Protein AF-A0A956KIA3-F1 (afdb_monomer)

Solvent-accessible surface area (backbone atoms only — not comparable to full-atom values): 7343 Å² total; per-residue (Å²): 142,78,87,79,87,83,81,87,83,84,81,87,73,80,75,81,77,75,75,77,60,58,70,64,50,51,50,55,53,50,52,50,52,52,51,56,62,63,52,52,67,69,77,63,69,75,78,74,82,76,82,74,83,78,73,83,74,74,86,64,52,73,70,56,47,37,60,23,28,37,36,42,47,98,86,70,54,44,25,44,45,92,45,76,55,72,93,52,70,82,51,46,60,56,59,54,66,67,36,64,63,36,68,72,67,75,52,69,48,81,47,113

Radius of gyration: 45.54 Å; Cα contacts (8 Å, |Δi|>4): 66; chains: 1; bounding box: 82×28×132 Å

Sequence (112 aa):
MSGIVTHDGSTSGDEPVAAINVTSLIDIMFCLLIGFMVATPLANQEQVEIDVPKAPGIQITEEEFEYSVISVDAKGHVFIGSLPLDADKARWTEQLAANDKIKKDNMAFIQG

Secondary structure (DSSP, 8-state):
---------------------HHHHHHHHHHHHHHHHHHHHHHT-----------------HHHHHHHEEEE-TTS-EEETTEEPPS-HHHHHHHHHT-HHHHHH---EEE-

Nearest PDB structures (foldseek):
  7pkt-assembly1_B  TM=2.423E-01  e=1.263E+00  Chlamydomonas reinhardtii

Mean predicted aligned error: 19.51 Å

Foldseek 3Di:
DDDDDDDDDDDPDDPPPPPPPVVVVVVVVVVVVVVVVVVVVVVCPPPPPPPDDPDPPPPQDPVLLQQQEWEADPVGWIARRPHTDDPDPVCVVVVCVVSVSCVVVVHHHYYD

pLDDT: mean 72.14, std 11.12, range [48.06, 93.88]

Structure (mmCIF, N/CA/C/O backbone):
data_AF-A0A956KIA3-F1
#
_entry.id   AF-A0A956KIA3-F1
#
loop_
_atom_site.group_PDB
_atom_site.id
_atom_site.type_symbol
_atom_site.label_atom_id
_atom_site.label_alt_id
_atom_site.label_comp_id
_atom_site.label_asym_id
_atom_site.label_entity_id
_atom_site.label_seq_id
_atom_site.pdbx_PDB_ins_code
_atom_site.Cartn_x
_atom_site.Cartn_y
_atom_site.Cartn_z
_atom_site.occupancy
_atom_site.B_iso_or_equiv
_atom_site.auth_seq_id
_atom_site.auth_comp_id
_atom_site.auth_asym_id
_atom_site.auth_atom_id
_atom_site.pdbx_PDB_model_num
ATOM 1 N N . MET A 1 1 ? 50.683 0.501 -96.848 1.00 53.94 1 MET A N 1
ATOM 2 C CA . MET A 1 1 ? 51.470 -0.174 -95.798 1.00 53.94 1 MET A CA 1
ATOM 3 C C . MET A 1 1 ? 50.655 -0.046 -94.526 1.00 53.94 1 MET A C 1
ATOM 5 O O . MET A 1 1 ? 50.497 1.058 -94.030 1.00 53.94 1 MET A O 1
ATOM 9 N N . SER A 1 2 ? 49.951 -1.123 -94.185 1.00 48.75 2 SER A N 1
ATOM 10 C CA . SER A 1 2 ? 48.837 -1.176 -93.233 1.00 48.75 2 SER A CA 1
ATOM 11 C C . SER A 1 2 ? 49.201 -2.112 -92.082 1.00 48.75 2 SER A C 1
ATOM 13 O O . SER A 1 2 ? 49.911 -3.087 -92.322 1.00 48.75 2 SER A O 1
ATOM 15 N N . GLY A 1 3 ? 48.664 -1.838 -90.892 1.00 48.06 3 GLY A N 1
ATOM 16 C CA . GLY A 1 3 ? 48.763 -2.679 -89.692 1.00 48.06 3 GLY A CA 1
ATOM 17 C C . GLY A 1 3 ? 50.069 -2.462 -88.923 1.00 48.06 3 GLY A C 1
ATOM 18 O O . GLY A 1 3 ? 51.136 -2.441 -89.512 1.00 48.06 3 GLY A O 1
ATOM 19 N N . ILE A 1 4 ? 50.086 -2.289 -87.607 1.00 64.25 4 ILE A N 1
ATOM 20 C CA . ILE A 1 4 ? 49.158 -2.778 -86.594 1.00 64.25 4 ILE A CA 1
ATOM 21 C C . ILE A 1 4 ? 49.386 -1.951 -85.319 1.00 64.25 4 ILE A C 1
ATOM 23 O O . ILE A 1 4 ? 50.519 -1.753 -84.889 1.00 64.25 4 ILE A O 1
ATOM 27 N N . VAL A 1 5 ? 48.303 -1.439 -84.738 1.00 63.44 5 VAL A N 1
ATOM 28 C CA . VAL A 1 5 ? 48.278 -0.937 -83.363 1.00 63.44 5 VAL A CA 1
ATOM 29 C C . VAL A 1 5 ? 48.054 -2.165 -82.489 1.00 63.44 5 VAL A C 1
ATOM 31 O O . VAL A 1 5 ? 46.98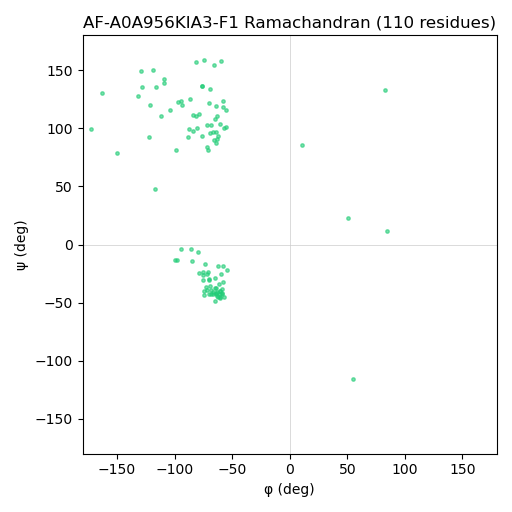7 -2.771 -82.556 1.00 63.44 5 VAL A O 1
ATOM 34 N N . THR A 1 6 ? 49.047 -2.572 -81.705 1.00 64.44 6 THR A N 1
ATOM 35 C CA . THR A 1 6 ? 48.846 -3.570 -80.650 1.00 64.44 6 THR A CA 1
ATOM 36 C C . THR A 1 6 ? 48.419 -2.841 -79.387 1.00 64.44 6 THR A C 1
ATOM 38 O O . THR A 1 6 ? 49.226 -2.236 -78.687 1.00 64.44 6 THR A O 1
ATOM 41 N N . HIS A 1 7 ? 47.111 -2.866 -79.161 1.00 61.22 7 HIS A N 1
ATOM 42 C CA . HIS A 1 7 ? 46.457 -2.487 -77.923 1.00 61.22 7 HIS A CA 1
ATOM 43 C C . HIS A 1 7 ? 46.759 -3.572 -76.877 1.00 61.22 7 HIS A C 1
ATOM 45 O O . HIS A 1 7 ? 46.175 -4.652 -76.933 1.00 61.22 7 HIS A O 1
ATOM 51 N N . ASP A 1 8 ? 47.686 -3.315 -75.953 1.00 53.75 8 ASP A N 1
ATOM 52 C CA . ASP A 1 8 ? 47.845 -4.138 -74.749 1.00 53.75 8 ASP A CA 1
ATOM 53 C C . ASP A 1 8 ? 46.852 -3.643 -73.697 1.00 53.75 8 ASP A C 1
ATOM 55 O O . ASP A 1 8 ? 47.050 -2.624 -73.038 1.00 53.75 8 ASP A O 1
ATOM 59 N N . GLY A 1 9 ? 45.725 -4.340 -73.621 1.00 57.78 9 GLY A N 1
ATOM 60 C CA . GLY A 1 9 ? 44.797 -4.232 -72.516 1.00 57.78 9 GLY A CA 1
ATOM 61 C C . GLY A 1 9 ? 44.608 -5.604 -71.899 1.00 57.78 9 GLY A C 1
ATOM 62 O O . GLY A 1 9 ? 43.717 -6.323 -72.334 1.00 57.78 9 GLY A O 1
ATOM 63 N N . SER A 1 10 ? 45.396 -5.946 -70.881 1.00 60.03 10 SER A N 1
ATOM 64 C CA . SER A 1 10 ? 44.951 -6.824 -69.792 1.00 60.03 10 SER A CA 1
ATOM 65 C C . SER A 1 10 ? 45.994 -6.911 -68.677 1.00 60.03 10 SER A C 1
ATOM 67 O O . SER A 1 10 ? 46.913 -7.720 -68.741 1.00 60.03 10 SER A O 1
ATOM 69 N N . THR A 1 11 ? 45.806 -6.160 -67.594 1.00 53.12 11 THR A N 1
ATOM 70 C CA . THR A 1 11 ? 46.025 -6.687 -66.236 1.00 53.12 11 THR A CA 1
ATOM 71 C C . THR A 1 11 ? 45.071 -5.955 -65.301 1.00 53.12 11 THR A C 1
ATOM 73 O O . THR A 1 11 ? 45.412 -5.002 -64.610 1.00 53.12 11 THR A O 1
ATOM 76 N N . SER A 1 12 ? 43.820 -6.399 -65.335 1.00 55.84 12 SER A N 1
ATOM 77 C CA . SER 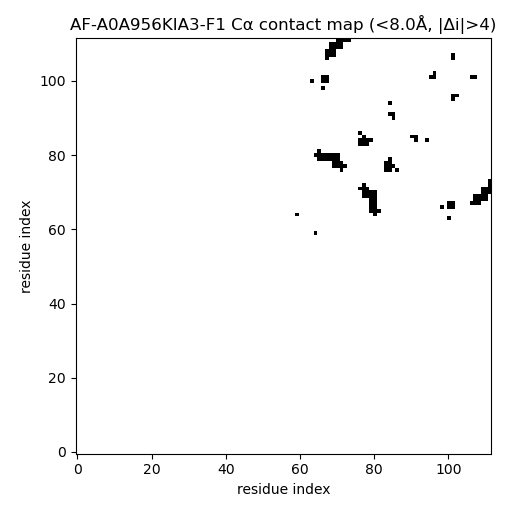A 1 12 ? 42.867 -6.265 -64.242 1.00 55.84 12 SER A CA 1
ATOM 78 C C . SER A 1 12 ? 43.397 -7.057 -63.043 1.00 55.84 12 SER A C 1
ATOM 80 O O . SER A 1 12 ? 43.175 -8.261 -62.940 1.00 55.84 12 SER A O 1
ATOM 82 N N . GLY A 1 13 ? 44.158 -6.382 -62.185 1.00 56.34 13 GLY A N 1
ATOM 83 C CA . GLY A 1 13 ? 44.534 -6.846 -60.854 1.00 56.34 13 GLY A CA 1
ATOM 84 C C . GLY A 1 13 ? 43.623 -6.194 -59.825 1.00 56.34 13 GLY A C 1
ATOM 85 O O . GLY A 1 13 ? 43.971 -5.157 -59.281 1.00 56.34 13 GLY A O 1
ATOM 86 N N . ASP A 1 14 ? 42.436 -6.774 -59.680 1.00 59.94 14 ASP A N 1
ATOM 87 C CA . ASP A 1 14 ? 41.582 -6.816 -58.488 1.00 59.94 14 ASP A CA 1
ATOM 88 C C . ASP A 1 14 ? 42.005 -5.891 -57.321 1.00 59.94 14 ASP A C 1
ATOM 90 O O . ASP A 1 14 ? 42.702 -6.306 -56.394 1.00 59.94 14 ASP A O 1
ATOM 94 N N . GLU A 1 15 ? 41.576 -4.623 -57.340 1.00 66.19 15 GLU A N 1
ATOM 95 C CA . GLU A 1 15 ? 41.446 -3.886 -56.082 1.00 66.19 15 GLU A CA 1
ATOM 96 C C . GLU A 1 15 ? 40.264 -4.507 -55.333 1.00 66.19 15 GLU A C 1
ATOM 98 O O . GLU A 1 15 ? 39.153 -4.514 -55.877 1.00 66.19 15 GLU A O 1
ATOM 103 N N . PRO A 1 16 ? 40.445 -5.025 -54.103 1.00 64.38 16 PRO A N 1
ATOM 104 C CA . PRO A 1 16 ? 39.323 -5.531 -53.345 1.00 64.38 16 PRO A CA 1
ATOM 105 C C . PRO A 1 16 ? 38.479 -4.323 -52.952 1.00 64.38 16 PRO A C 1
ATOM 107 O O . PRO A 1 16 ? 38.750 -3.643 -51.961 1.00 64.38 16 PRO A O 1
ATOM 110 N N . VAL A 1 17 ? 37.442 -4.041 -53.737 1.00 66.94 17 VAL A N 1
ATOM 111 C CA . VAL A 1 17 ? 36.343 -3.186 -53.304 1.00 66.94 17 VAL A CA 1
ATOM 112 C C . VAL A 1 17 ? 35.698 -3.896 -52.124 1.00 66.94 17 VAL A C 1
ATOM 114 O O . VAL A 1 17 ? 34.870 -4.792 -52.275 1.00 66.94 17 VAL A O 1
ATOM 117 N N . ALA A 1 18 ? 36.157 -3.542 -50.925 1.00 68.50 18 ALA A N 1
ATOM 118 C CA . ALA A 1 18 ? 35.580 -3.991 -49.677 1.00 68.50 18 ALA A CA 1
ATOM 119 C C . ALA A 1 18 ? 34.105 -3.583 -49.693 1.00 68.50 18 ALA A C 1
ATOM 121 O O . ALA A 1 18 ? 33.766 -2.416 -49.493 1.00 68.50 18 ALA A O 1
ATOM 122 N N . ALA A 1 19 ? 33.230 -4.538 -50.007 1.00 72.19 19 ALA A N 1
ATOM 123 C CA . ALA A 1 19 ? 31.798 -4.328 -49.968 1.00 72.19 19 ALA A CA 1
ATOM 124 C C . ALA A 1 19 ? 31.446 -3.836 -48.561 1.00 72.19 19 ALA A C 1
ATOM 126 O O . ALA A 1 19 ? 31.672 -4.534 -47.570 1.00 72.19 19 ALA A O 1
ATOM 127 N N . ILE A 1 20 ? 30.949 -2.602 -48.458 1.00 78.12 20 ILE A N 1
ATOM 128 C CA . ILE A 1 20 ? 30.516 -2.059 -47.174 1.00 78.12 20 ILE A CA 1
ATOM 129 C C . ILE A 1 20 ? 29.340 -2.921 -46.718 1.00 78.12 20 ILE A C 1
ATOM 131 O O . ILE A 1 20 ? 28.318 -2.998 -47.399 1.00 78.12 20 ILE A O 1
ATOM 135 N N . ASN A 1 21 ? 29.477 -3.579 -45.568 1.00 82.56 21 ASN A N 1
ATOM 136 C CA . ASN A 1 21 ? 28.398 -4.358 -44.971 1.00 82.56 21 ASN A CA 1
ATOM 137 C C . ASN A 1 21 ? 27.330 -3.411 -44.413 1.00 82.56 21 ASN A C 1
ATOM 139 O O . ASN A 1 21 ? 27.311 -3.090 -43.224 1.00 82.56 21 ASN A O 1
ATOM 143 N N . VAL A 1 22 ? 26.429 -2.964 -45.292 1.00 86.75 22 VAL A N 1
ATOM 144 C CA . VAL A 1 22 ? 25.303 -2.082 -44.953 1.00 86.75 22 VAL A CA 1
ATOM 145 C C . VAL A 1 22 ? 24.417 -2.718 -43.875 1.00 86.75 22 VAL A C 1
ATOM 147 O O . VAL A 1 22 ? 23.920 -2.013 -43.006 1.00 86.75 22 VAL A O 1
ATOM 150 N N . THR A 1 23 ? 24.297 -4.049 -43.853 1.00 88.56 23 THR A N 1
ATOM 151 C CA . THR A 1 23 ? 23.559 -4.788 -42.815 1.00 88.56 23 THR A CA 1
ATOM 152 C C . THR A 1 23 ? 24.135 -4.557 -41.417 1.00 88.56 23 THR A C 1
ATOM 154 O O . THR A 1 23 ? 23.389 -4.253 -40.493 1.00 88.56 23 THR A O 1
ATOM 157 N N . SER A 1 24 ? 25.461 -4.630 -41.261 1.00 87.25 24 SER A N 1
ATOM 158 C CA . SER A 1 24 ? 26.123 -4.357 -39.977 1.00 87.25 24 SER A CA 1
ATOM 159 C C . SER A 1 24 ? 26.066 -2.875 -39.604 1.00 87.25 24 SER A C 1
ATOM 161 O O . SER A 1 24 ? 26.018 -2.536 -38.426 1.00 87.25 24 SER A O 1
ATOM 163 N N . LEU A 1 25 ? 26.042 -1.980 -40.596 1.00 93.00 25 LEU A N 1
ATOM 164 C CA . LEU A 1 25 ? 25.911 -0.543 -40.357 1.00 93.00 25 LEU A CA 1
ATOM 165 C C . LEU A 1 25 ? 24.507 -0.171 -39.859 1.00 93.00 25 LEU A C 1
ATOM 167 O O . LEU A 1 25 ? 24.378 0.610 -38.918 1.00 93.00 25 LEU A O 1
ATOM 171 N N . ILE A 1 26 ? 23.462 -0.751 -40.455 1.00 93.81 26 ILE A N 1
ATOM 172 C CA . ILE A 1 26 ? 22.070 -0.522 -40.045 1.00 93.81 26 ILE A CA 1
ATOM 173 C C . ILE A 1 26 ? 21.831 -1.033 -38.619 1.00 93.81 26 ILE A C 1
ATOM 175 O O . ILE A 1 26 ? 21.137 -0.364 -37.858 1.00 93.81 26 ILE A O 1
ATOM 179 N N . ASP A 1 27 ? 22.439 -2.157 -38.232 1.00 92.50 27 ASP A N 1
ATOM 180 C CA . ASP A 1 27 ? 22.340 -2.700 -36.870 1.00 92.50 27 ASP A CA 1
ATOM 181 C C . ASP A 1 27 ? 22.888 -1.718 -35.820 1.00 92.50 27 ASP A C 1
ATOM 183 O O . ASP A 1 27 ? 22.213 -1.385 -34.846 1.00 92.50 27 ASP A O 1
ATOM 187 N N . ILE A 1 28 ? 24.056 -1.123 -36.081 1.00 93.00 28 ILE A N 1
ATOM 188 C CA . ILE A 1 28 ? 24.636 -0.090 -35.208 1.00 93.00 28 ILE A CA 1
ATOM 189 C C . ILE A 1 28 ? 23.704 1.125 -35.111 1.00 93.00 28 ILE A C 1
ATOM 191 O O . ILE A 1 28 ? 23.479 1.650 -34.021 1.00 93.00 28 ILE A O 1
ATOM 195 N N . MET A 1 29 ? 23.122 1.563 -36.230 1.00 93.75 29 MET A N 1
ATOM 196 C CA . MET A 1 29 ? 22.179 2.685 -36.230 1.00 93.75 29 MET A CA 1
ATOM 197 C C . MET A 1 29 ? 20.908 2.372 -35.425 1.00 93.75 29 MET A C 1
ATOM 199 O O . MET A 1 29 ? 20.469 3.211 -34.637 1.00 93.75 29 MET A O 1
ATOM 203 N N . PHE A 1 30 ? 20.341 1.171 -35.563 1.00 93.88 30 PHE A N 1
ATOM 204 C CA . PHE A 1 30 ? 19.176 0.736 -34.785 1.00 93.88 30 PHE A CA 1
ATOM 205 C C . PHE A 1 30 ? 19.496 0.582 -33.296 1.00 93.88 30 PHE A C 1
ATOM 207 O O . PHE A 1 30 ? 18.711 1.021 -32.455 1.00 93.88 30 PHE A O 1
ATOM 214 N N . CYS A 1 31 ? 20.663 0.033 -32.959 1.00 91.62 31 CYS A N 1
ATOM 215 C CA . CYS A 1 31 ? 21.136 -0.081 -31.583 1.00 91.62 31 CYS A CA 1
ATOM 216 C C . CYS A 1 31 ? 21.236 1.295 -30.904 1.00 91.62 31 CYS A C 1
ATOM 218 O O . CYS A 1 31 ? 20.816 1.453 -29.757 1.00 91.62 31 CYS A O 1
ATOM 220 N N . LEU A 1 32 ? 21.737 2.312 -31.614 1.00 91.75 32 LEU A N 1
ATOM 221 C CA . LEU A 1 32 ? 21.808 3.681 -31.096 1.00 91.75 32 LEU A CA 1
ATOM 222 C C . LEU A 1 32 ? 20.415 4.298 -30.904 1.00 91.75 32 LEU A C 1
ATOM 224 O O . LEU A 1 32 ? 20.163 4.914 -29.870 1.00 91.75 32 LEU A O 1
ATOM 228 N N . LEU A 1 33 ? 19.489 4.100 -31.849 1.00 91.38 33 LEU A N 1
ATOM 229 C CA . LEU A 1 33 ? 18.107 4.589 -31.735 1.00 91.38 33 LEU A CA 1
ATOM 230 C C . LEU A 1 33 ? 17.365 3.968 -30.545 1.00 91.38 33 LEU A C 1
ATOM 232 O O . LEU A 1 33 ? 16.720 4.689 -29.782 1.00 91.38 33 LEU A O 1
ATOM 236 N N . ILE A 1 34 ? 17.487 2.651 -30.355 1.00 92.06 34 ILE A N 1
ATOM 237 C CA . ILE A 1 34 ? 16.897 1.947 -29.209 1.00 92.06 34 ILE A CA 1
ATOM 238 C C . ILE A 1 34 ? 17.539 2.433 -27.905 1.00 92.06 34 ILE A C 1
ATOM 240 O O . ILE A 1 34 ? 16.824 2.699 -26.940 1.00 92.06 34 ILE A O 1
ATOM 244 N N . GLY A 1 35 ? 18.863 2.621 -27.880 1.00 90.12 35 GLY A N 1
ATOM 245 C CA . GLY A 1 35 ? 19.571 3.164 -26.719 1.00 90.12 35 GLY A CA 1
ATOM 246 C C . GLY A 1 35 ? 19.049 4.541 -26.302 1.00 90.12 35 GLY A C 1
ATOM 247 O O . GLY A 1 35 ? 18.771 4.768 -25.124 1.00 90.12 35 GLY A O 1
ATOM 248 N N . PHE A 1 36 ? 18.831 5.438 -27.266 1.00 85.44 36 PHE A N 1
ATOM 249 C CA . PHE A 1 36 ? 18.253 6.753 -26.989 1.00 85.44 36 PHE A CA 1
ATOM 250 C C . PHE A 1 36 ? 16.784 6.685 -26.547 1.00 85.44 36 PHE A C 1
ATOM 252 O O . PHE A 1 36 ? 16.409 7.398 -25.619 1.00 85.44 36 PHE A O 1
ATOM 259 N N . MET A 1 37 ? 15.969 5.807 -27.144 1.00 88.12 37 MET A N 1
ATOM 260 C CA . MET A 1 37 ? 14.564 5.609 -26.757 1.00 88.12 37 MET A CA 1
ATOM 261 C C . MET A 1 37 ? 14.415 5.050 -25.331 1.00 88.12 37 MET A C 1
ATOM 263 O O . MET A 1 37 ? 13.504 5.441 -24.603 1.00 88.12 37 MET A O 1
ATOM 267 N N . VAL A 1 38 ? 15.314 4.154 -24.913 1.00 86.25 38 VAL A N 1
ATOM 268 C CA . VAL A 1 38 ? 15.313 3.543 -23.571 1.00 86.25 38 VAL A CA 1
ATOM 269 C C . VAL A 1 38 ? 15.897 4.473 -22.502 1.00 86.25 38 VAL A C 1
ATOM 271 O O . VAL A 1 38 ? 15.539 4.354 -21.332 1.00 86.25 38 VAL A O 1
ATOM 274 N N . ALA A 1 39 ? 16.752 5.432 -22.865 1.00 81.00 39 ALA A N 1
ATOM 275 C CA . ALA A 1 39 ? 17.307 6.388 -21.906 1.00 81.00 39 ALA A CA 1
ATOM 276 C C . ALA A 1 39 ? 16.262 7.396 -21.378 1.00 81.00 39 ALA A C 1
ATOM 278 O O . ALA A 1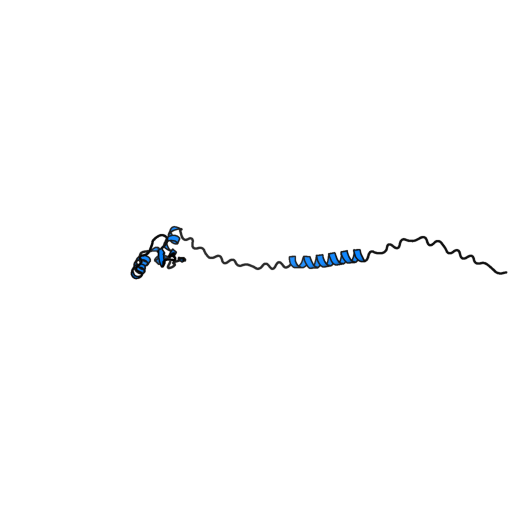 39 ? 16.353 7.836 -20.233 1.00 81.00 39 ALA A O 1
ATOM 279 N N . THR A 1 40 ? 15.248 7.752 -22.177 1.00 72.06 40 THR A N 1
ATOM 280 C CA . THR A 1 40 ? 14.209 8.730 -21.803 1.00 72.06 40 THR A CA 1
ATOM 281 C C . THR A 1 40 ? 13.327 8.337 -20.602 1.00 72.06 40 THR A C 1
ATOM 283 O O . THR A 1 40 ? 13.126 9.198 -19.746 1.00 72.06 40 THR A O 1
ATOM 286 N N . PRO A 1 41 ? 12.810 7.097 -20.447 1.00 70.62 41 PRO A N 1
ATOM 287 C CA . PRO A 1 41 ? 11.985 6.734 -19.286 1.00 70.62 41 PRO A CA 1
ATOM 288 C C . PRO A 1 41 ? 12.708 6.838 -17.933 1.00 70.62 41 PRO A C 1
ATOM 290 O O . PRO A 1 41 ? 12.039 6.936 -16.909 1.00 70.62 41 PRO A O 1
ATOM 293 N N . LEU A 1 42 ? 14.049 6.868 -17.897 1.00 64.81 42 LEU A N 1
ATOM 294 C CA . LEU A 1 42 ? 14.799 7.127 -16.659 1.00 64.81 42 LEU A CA 1
ATOM 295 C C . LEU A 1 42 ? 14.781 8.604 -16.240 1.00 64.81 42 LEU A C 1
ATOM 297 O O . LEU A 1 42 ? 14.927 8.893 -15.057 1.00 64.81 42 LEU A O 1
ATOM 301 N N . ALA A 1 43 ? 14.608 9.537 -17.180 1.00 63.09 43 ALA A N 1
ATOM 302 C CA . ALA A 1 43 ? 14.626 10.971 -16.884 1.00 63.09 43 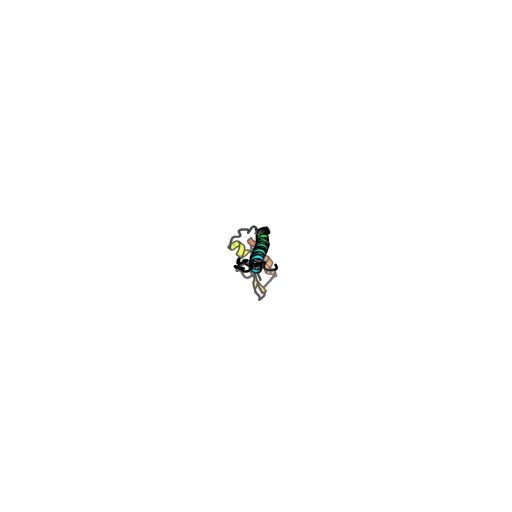ALA A CA 1
ATOM 303 C C . ALA A 1 43 ? 13.339 11.450 -16.189 1.00 63.09 43 ALA A C 1
ATOM 305 O O . ALA A 1 43 ? 13.366 12.441 -15.464 1.00 63.09 43 ALA A O 1
ATOM 306 N N . ASN A 1 44 ? 12.234 10.721 -16.372 1.00 61.75 44 ASN A N 1
ATOM 307 C CA . ASN A 1 44 ? 10.910 11.091 -15.880 1.00 61.75 44 ASN A CA 1
ATOM 308 C C . ASN A 1 44 ? 10.394 10.068 -14.863 1.00 61.75 44 ASN A C 1
ATOM 310 O O . ASN A 1 44 ? 9.256 9.610 -14.959 1.00 61.75 44 ASN A O 1
ATOM 314 N N . GLN A 1 45 ? 11.222 9.691 -13.885 1.00 61.62 45 GLN A N 1
ATOM 315 C CA . GLN A 1 45 ? 10.682 9.071 -12.678 1.00 61.62 45 GLN A CA 1
ATOM 316 C C . GLN A 1 45 ? 9.847 10.134 -11.965 1.00 61.62 45 GLN A C 1
ATOM 318 O O . GLN A 1 45 ? 10.369 10.928 -11.188 1.00 61.62 45 GLN A O 1
ATOM 323 N N . GLU A 1 46 ? 8.561 10.202 -12.305 1.00 66.19 46 GLU A N 1
ATOM 324 C CA . GLU A 1 46 ? 7.581 11.025 -11.613 1.00 66.19 46 GLU A CA 1
ATOM 325 C C . GLU A 1 46 ? 7.623 10.630 -10.135 1.00 66.19 46 GLU A C 1
ATOM 327 O O . GLU A 1 46 ? 7.132 9.572 -9.734 1.00 66.19 46 GLU A O 1
ATOM 332 N N . GLN A 1 47 ? 8.298 11.449 -9.326 1.00 61.88 47 GLN A N 1
ATOM 333 C CA . GLN A 1 47 ? 8.246 11.372 -7.876 1.00 61.88 47 GLN A CA 1
ATOM 334 C C . GLN A 1 47 ? 6.800 11.694 -7.492 1.00 61.88 47 GLN A C 1
ATOM 336 O O . GLN A 1 47 ? 6.430 12.847 -7.288 1.00 61.88 47 GLN A O 1
ATOM 341 N N . VAL A 1 48 ? 5.949 10.674 -7.463 1.00 75.56 48 VAL A N 1
ATOM 342 C CA . VAL A 1 48 ? 4.643 10.789 -6.829 1.00 75.56 48 VAL A CA 1
ATOM 343 C C . VAL A 1 48 ? 4.930 11.006 -5.350 1.00 75.56 48 VAL A C 1
ATOM 345 O O . VAL A 1 48 ? 5.411 10.106 -4.660 1.00 75.56 48 VAL A O 1
ATOM 348 N N . GLU A 1 49 ? 4.702 12.229 -4.880 1.00 71.88 49 GLU A N 1
ATOM 349 C CA . GLU A 1 49 ? 4.759 12.566 -3.465 1.00 71.88 49 GLU A CA 1
ATOM 350 C C . GLU A 1 49 ? 3.605 11.836 -2.773 1.00 71.88 49 GLU A C 1
ATOM 352 O O . GLU A 1 49 ? 2.448 12.248 -2.827 1.00 71.88 49 GLU A O 1
ATOM 357 N N . ILE A 1 50 ? 3.911 10.677 -2.191 1.00 72.56 50 ILE A N 1
A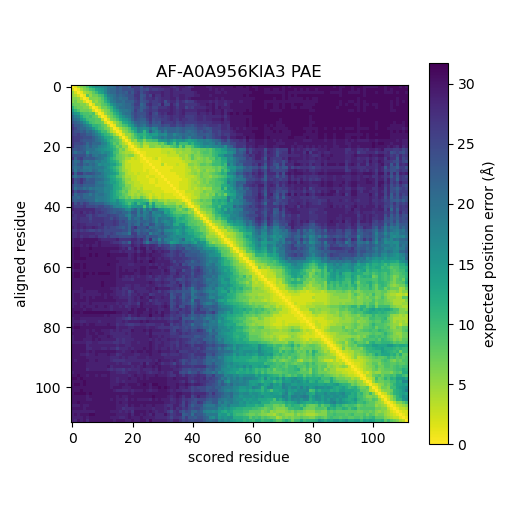TOM 358 C CA . ILE A 1 50 ? 2.959 9.952 -1.358 1.00 72.56 50 ILE A CA 1
ATOM 359 C C . ILE A 1 50 ? 2.991 10.626 0.009 1.00 72.56 50 ILE A C 1
ATOM 361 O O . ILE A 1 50 ? 3.889 10.372 0.815 1.00 72.56 50 ILE A O 1
ATOM 365 N N . ASP A 1 51 ? 2.007 11.486 0.265 1.00 72.88 51 ASP A N 1
ATOM 366 C CA . ASP A 1 51 ? 1.733 11.959 1.616 1.00 72.88 51 ASP A CA 1
ATOM 367 C C . ASP A 1 51 ? 1.188 10.779 2.426 1.00 72.88 51 ASP A C 1
ATOM 369 O O . ASP A 1 51 ? 0.053 10.332 2.246 1.00 72.88 51 ASP A O 1
ATOM 373 N N . VAL A 1 52 ? 2.045 10.195 3.264 1.00 72.44 52 VAL A N 1
ATOM 374 C CA . VAL A 1 52 ? 1.631 9.160 4.208 1.00 72.44 52 VAL A CA 1
ATOM 375 C C . VAL A 1 52 ? 0.959 9.876 5.377 1.00 72.44 52 VAL A C 1
ATOM 377 O O . VAL A 1 52 ? 1.663 10.547 6.141 1.00 72.44 52 VAL A O 1
ATOM 380 N N . PRO A 1 53 ? -0.365 9.726 5.578 1.00 73.62 53 PRO A N 1
ATOM 381 C CA . PRO A 1 53 ? -1.043 10.380 6.682 1.00 73.62 53 PRO A CA 1
ATOM 382 C C . PRO A 1 53 ? -0.480 9.836 7.993 1.00 73.62 53 PRO A C 1
ATOM 384 O O . PRO A 1 53 ? -0.694 8.681 8.368 1.00 73.62 53 PRO A O 1
ATOM 387 N N . LYS A 1 54 ? 0.261 10.681 8.711 1.00 66.94 54 LYS A N 1
ATOM 388 C CA . LYS A 1 54 ? 0.680 10.387 10.079 1.00 66.94 54 LYS A CA 1
ATOM 389 C C . LYS A 1 54 ? -0.528 10.609 10.973 1.00 66.94 54 LYS A C 1
ATOM 391 O O . LYS A 1 54 ? -0.784 11.729 11.406 1.00 66.94 54 LYS A O 1
ATOM 396 N N . ALA A 1 55 ? -1.280 9.544 11.238 1.00 68.19 55 ALA A N 1
ATOM 397 C CA . ALA A 1 55 ? -2.221 9.560 12.345 1.00 68.19 55 ALA A CA 1
ATOM 398 C C . ALA A 1 55 ? -1.411 9.859 13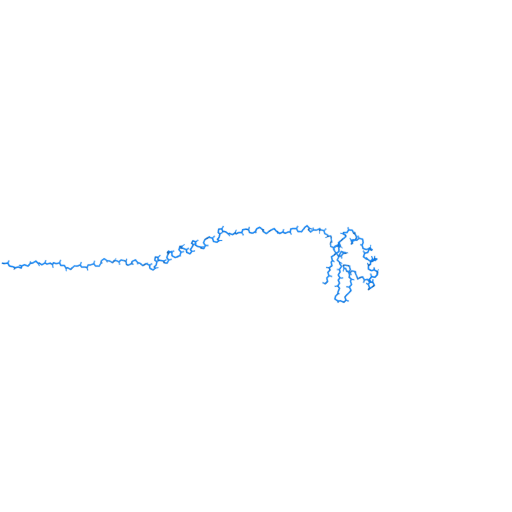.619 1.00 68.19 55 ALA A C 1
ATOM 400 O O . ALA A 1 55 ? -0.443 9.139 13.890 1.00 68.19 55 ALA A O 1
ATOM 401 N N . PRO A 1 56 ? -1.733 10.914 14.387 1.00 60.47 56 PRO A N 1
ATOM 402 C CA . PRO A 1 56 ? -1.167 11.071 15.712 1.00 60.47 56 PRO A CA 1
ATOM 403 C C . PRO A 1 56 ? -1.681 9.891 16.534 1.00 60.47 56 PRO A C 1
ATOM 405 O O . PRO A 1 56 ? -2.815 9.894 17.005 1.00 60.47 56 PRO A O 1
ATOM 408 N N . GLY A 1 57 ? -0.870 8.839 16.633 1.00 60.97 57 GLY A N 1
ATOM 409 C CA . GLY A 1 57 ? -1.122 7.750 17.557 1.00 60.97 57 GLY A CA 1
ATOM 410 C C . GLY A 1 57 ? -1.122 8.360 18.946 1.00 60.97 57 GLY A C 1
ATOM 411 O O . GLY A 1 57 ? -0.066 8.730 19.460 1.00 60.97 57 GLY A O 1
ATOM 412 N N . ILE A 1 58 ? -2.308 8.543 19.523 1.00 66.25 58 ILE A N 1
ATOM 413 C CA . ILE A 1 58 ? -2.427 8.839 20.943 1.00 66.25 58 ILE A CA 1
ATOM 414 C C . ILE A 1 58 ? -1.742 7.662 21.629 1.00 66.25 58 ILE A C 1
ATOM 416 O O . ILE A 1 58 ? -2.126 6.513 21.415 1.00 66.25 58 ILE A O 1
ATOM 420 N N . GLN A 1 59 ? -0.669 7.942 22.369 1.00 61.22 59 GLN A N 1
ATOM 421 C CA . GLN A 1 59 ? -0.001 6.937 23.187 1.00 61.22 59 GLN A CA 1
ATOM 422 C C . GLN A 1 59 ? -0.927 6.615 24.355 1.00 61.22 59 GLN A C 1
ATOM 424 O O . GLN A 1 59 ? -0.810 7.185 25.435 1.00 61.22 59 GLN A O 1
ATOM 429 N N . ILE A 1 60 ? -1.898 5.753 24.086 1.00 67.06 60 ILE A N 1
ATOM 430 C CA . ILE A 1 60 ? -2.722 5.114 25.096 1.00 67.06 60 ILE A CA 1
ATOM 431 C C . ILE A 1 60 ? -1.892 4.018 25.750 1.00 67.06 60 ILE A C 1
ATOM 433 O O . ILE A 1 60 ? -1.157 3.281 25.087 1.00 67.06 60 ILE A O 1
ATOM 437 N N . THR A 1 61 ? -1.971 3.948 27.071 1.00 71.31 61 THR A N 1
ATOM 438 C CA . THR A 1 61 ? -1.354 2.842 27.808 1.00 71.31 61 THR A CA 1
ATOM 439 C C . THR A 1 61 ? -2.060 1.529 27.463 1.00 71.31 61 THR A C 1
ATOM 441 O O . THR A 1 61 ? -3.231 1.532 27.090 1.00 71.31 61 THR A O 1
ATOM 444 N N . GLU A 1 62 ? -1.370 0.395 27.585 1.00 66.50 62 GLU A N 1
ATOM 445 C CA . GLU A 1 62 ? -1.943 -0.923 27.260 1.00 66.50 62 GLU A CA 1
ATOM 446 C C . GLU A 1 62 ? -3.201 -1.219 28.100 1.00 66.50 62 GLU A C 1
ATOM 448 O O . GLU A 1 62 ? -4.210 -1.670 27.567 1.00 66.50 62 GLU A O 1
ATOM 453 N N . GLU A 1 63 ? -3.204 -0.815 29.377 1.00 65.06 63 GLU A N 1
ATOM 454 C CA . GLU A 1 63 ? -4.400 -0.861 30.228 1.00 65.06 63 GLU A CA 1
ATOM 455 C C . GLU A 1 63 ? -5.531 0.045 29.717 1.00 65.06 63 GLU A C 1
ATOM 457 O O . GLU A 1 63 ? -6.705 -0.296 29.804 1.00 65.06 63 GLU A O 1
ATOM 462 N N . GLU A 1 64 ? -5.218 1.245 29.235 1.00 65.19 64 GLU A N 1
ATOM 463 C CA . GLU A 1 64 ? -6.219 2.191 28.729 1.00 65.19 64 GLU A CA 1
ATOM 464 C C . GLU A 1 64 ? -6.844 1.712 27.420 1.00 65.19 64 GLU A C 1
ATOM 466 O O . GLU A 1 64 ? -8.053 1.846 27.242 1.00 65.19 64 GLU A O 1
ATOM 471 N N . PHE A 1 65 ? -6.056 1.056 26.567 1.00 66.75 65 PHE A N 1
ATOM 472 C CA . PHE A 1 65 ? -6.572 0.375 25.387 1.00 66.75 65 PHE A CA 1
ATOM 473 C C . PHE A 1 65 ? -7.482 -0.796 25.768 1.00 66.75 65 PHE A C 1
ATOM 475 O O . PHE A 1 65 ? -8.607 -0.869 25.277 1.00 66.75 65 PHE A O 1
ATOM 482 N N . GLU A 1 66 ? -7.056 -1.665 26.690 1.00 66.75 66 GLU A N 1
ATOM 483 C CA . GLU A 1 66 ? -7.849 -2.832 27.091 1.00 66.75 66 GLU A CA 1
ATOM 484 C C . GLU A 1 66 ? -9.223 -2.425 27.650 1.00 66.75 66 GLU A C 1
ATOM 486 O O . GLU A 1 66 ? -10.240 -2.986 27.252 1.00 66.75 66 GLU A O 1
ATOM 491 N N . TYR A 1 67 ? -9.298 -1.387 28.489 1.00 68.69 67 TYR A N 1
ATOM 492 C CA . TYR A 1 67 ? -10.576 -0.917 29.043 1.00 68.69 67 TYR A CA 1
ATOM 493 C C . TYR A 1 67 ? -11.410 -0.030 28.097 1.00 68.69 67 TYR A C 1
ATOM 495 O O . TYR A 1 67 ? -12.546 0.304 28.442 1.00 68.69 67 TYR A O 1
ATOM 503 N N . SER A 1 68 ? -10.884 0.352 26.928 1.00 70.69 68 SER A N 1
ATOM 504 C CA . SER A 1 68 ? -11.590 1.146 25.903 1.00 70.69 68 SER A CA 1
ATOM 505 C C . SER A 1 68 ? -12.146 0.283 24.754 1.00 70.69 68 SER A C 1
ATOM 507 O O . SER A 1 68 ? -12.992 0.741 23.979 1.00 70.69 68 SER A O 1
ATOM 509 N N . VAL A 1 69 ? -11.724 -0.981 24.643 1.00 77.44 69 VAL A N 1
ATOM 510 C CA . VAL A 1 69 ? -12.196 -1.901 23.597 1.00 77.44 69 VAL A CA 1
ATOM 511 C C . VAL A 1 69 ? -13.478 -2.613 24.035 1.00 77.44 69 VAL A C 1
ATOM 513 O O . VAL A 1 69 ? -13.516 -3.269 25.073 1.00 77.44 69 VAL A O 1
ATOM 516 N N . ILE A 1 70 ? -14.525 -2.515 23.217 1.00 82.38 70 ILE A N 1
ATOM 517 C CA . ILE A 1 70 ? -15.773 -3.270 23.337 1.00 82.38 70 ILE A CA 1
ATOM 518 C C . ILE A 1 70 ? -15.763 -4.375 22.279 1.00 82.38 70 ILE A C 1
ATOM 520 O O . ILE A 1 70 ? -15.798 -4.088 21.081 1.00 82.38 70 ILE A O 1
ATOM 524 N N . SER A 1 71 ? -15.758 -5.630 22.716 1.00 80.56 71 SER A N 1
ATOM 525 C CA . SER A 1 71 ? -15.716 -6.800 21.831 1.00 80.56 71 SER A CA 1
ATOM 526 C C . SER A 1 71 ? -17.047 -7.543 21.823 1.00 80.56 71 SER A C 1
ATOM 528 O O . SER A 1 71 ? -17.681 -7.675 22.871 1.00 80.56 71 SER A O 1
ATOM 530 N N . VAL A 1 72 ? -17.467 -8.062 20.666 1.00 82.69 72 VAL A N 1
ATOM 531 C CA . VAL A 1 72 ? -18.678 -8.892 20.531 1.00 82.69 72 VAL A CA 1
ATOM 532 C C . VAL A 1 72 ? -18.313 -10.263 19.962 1.00 82.69 72 VAL A C 1
ATOM 534 O O . VAL A 1 72 ? -17.792 -10.355 18.860 1.00 82.69 72 VAL A O 1
ATOM 537 N N . ASP A 1 73 ? -18.594 -11.339 20.701 1.00 84.12 73 ASP A N 1
ATOM 538 C CA . ASP A 1 73 ? -18.407 -12.717 20.218 1.00 84.12 73 ASP A CA 1
ATOM 539 C C . ASP A 1 73 ? -19.508 -13.102 19.207 1.00 84.12 73 ASP A C 1
ATOM 541 O O . ASP A 1 73 ? -20.618 -12.567 19.239 1.00 84.12 73 ASP A O 1
ATOM 545 N N . ALA A 1 74 ? -19.260 -14.108 18.365 1.00 82.19 74 ALA A N 1
ATOM 546 C CA . ALA A 1 74 ? -20.205 -14.634 17.372 1.00 82.19 74 ALA A CA 1
ATOM 547 C C . ALA A 1 74 ? -21.529 -15.139 17.985 1.00 82.19 74 ALA A C 1
ATOM 549 O O . ALA A 1 74 ? -22.537 -15.280 17.293 1.00 82.19 74 ALA A O 1
ATOM 550 N N . LYS A 1 75 ? -21.538 -15.408 19.296 1.00 81.12 75 LYS A N 1
ATOM 551 C CA . LYS A 1 75 ? -22.733 -15.765 20.079 1.00 81.12 75 LYS A CA 1
ATOM 552 C C . LYS A 1 75 ? -23.523 -14.551 20.591 1.00 81.12 75 LYS A C 1
ATOM 554 O O . LYS A 1 75 ? -24.570 -14.735 21.203 1.00 81.12 75 LYS A O 1
ATOM 559 N N . GLY A 1 76 ? -23.038 -13.332 20.355 1.00 76.69 76 GLY A N 1
ATOM 560 C CA . GLY A 1 76 ? -23.651 -12.077 20.794 1.00 76.69 76 GLY A CA 1
ATOM 561 C C . GLY A 1 76 ? -23.301 -11.651 22.223 1.00 76.69 76 GLY A C 1
ATOM 562 O O . GLY A 1 76 ? -23.948 -10.748 22.749 1.00 76.69 76 GLY A O 1
ATOM 563 N N . HIS A 1 77 ? -22.309 -12.283 22.861 1.00 80.69 77 HIS A N 1
ATOM 564 C CA . HIS A 1 77 ? -21.797 -11.842 24.163 1.00 80.69 77 HIS A CA 1
ATOM 565 C C . HIS A 1 77 ? -20.904 -10.615 23.984 1.00 80.69 77 HIS A C 1
ATOM 567 O O . HIS A 1 77 ? -20.077 -10.598 23.074 1.00 80.69 77 HIS A O 1
ATOM 573 N N . VAL A 1 78 ? -21.065 -9.615 24.851 1.00 82.38 78 VAL A N 1
ATOM 574 C CA . VAL A 1 78 ? -20.317 -8.353 24.785 1.00 82.38 78 VAL A CA 1
ATOM 575 C C . VAL A 1 78 ? -19.321 -8.282 25.937 1.00 82.38 78 VAL A C 1
ATOM 577 O O . VAL A 1 78 ? -19.640 -8.657 27.065 1.00 82.38 78 VAL A O 1
ATOM 580 N N . PHE A 1 79 ? -18.122 -7.792 25.652 1.00 82.25 79 PHE A N 1
ATOM 581 C CA . PHE A 1 79 ? -17.011 -7.675 26.590 1.00 82.25 79 PHE A CA 1
ATOM 582 C C . PHE A 1 79 ? -16.452 -6.253 26.556 1.00 82.25 79 PHE A C 1
ATOM 584 O O . PHE A 1 79 ? -16.477 -5.616 25.505 1.00 82.25 79 PHE A O 1
ATOM 591 N N . ILE A 1 80 ? -15.930 -5.768 27.683 1.00 81.75 80 ILE A N 1
ATOM 592 C CA . ILE A 1 80 ? -15.070 -4.579 27.744 1.00 81.75 80 ILE A CA 1
ATOM 593 C C . ILE A 1 80 ? -13.672 -5.060 28.122 1.00 81.75 80 ILE A C 1
ATOM 595 O O . ILE A 1 80 ? -13.471 -5.538 29.242 1.00 81.75 80 ILE A O 1
ATOM 599 N N . GLY A 1 81 ? -12.727 -4.986 27.187 1.00 79.81 81 GLY A N 1
ATOM 600 C CA . GLY A 1 81 ? -11.432 -5.649 27.314 1.00 79.81 81 GLY A CA 1
ATOM 601 C C . GLY A 1 81 ? -11.612 -7.141 27.568 1.00 79.81 81 GLY A C 1
ATOM 602 O O . GLY A 1 81 ? -12.193 -7.857 26.752 1.00 79.81 81 GLY A O 1
ATOM 603 N N . SER A 1 82 ? -11.178 -7.587 28.746 1.00 76.38 82 SER A N 1
ATOM 604 C CA . SER A 1 82 ? -11.325 -8.970 29.218 1.00 76.38 82 SER A CA 1
ATOM 605 C C . SER A 1 82 ? -12.568 -9.220 30.097 1.00 76.38 82 SER A C 1
ATOM 607 O O . SER A 1 82 ? -12.811 -10.358 30.504 1.00 76.38 82 SER A O 1
ATOM 609 N N . LEU A 1 83 ? -13.364 -8.191 30.425 1.00 79.00 83 LEU A N 1
ATOM 610 C CA . LEU A 1 83 ? -14.511 -8.305 31.335 1.00 79.00 83 LEU A CA 1
ATOM 611 C C . LEU A 1 83 ? -15.821 -8.568 30.563 1.00 79.00 83 LEU A C 1
ATOM 613 O O . LEU A 1 83 ? -16.224 -7.720 29.764 1.00 79.00 83 LEU A O 1
ATOM 617 N N . PRO A 1 84 ? -16.534 -9.686 30.807 1.00 81.19 84 PRO A N 1
ATOM 618 C CA . PRO A 1 84 ? -17.852 -9.912 30.218 1.00 81.19 84 PRO A CA 1
ATOM 619 C C . PRO A 1 84 ? -18.901 -8.960 30.806 1.00 81.19 84 PRO A C 1
ATOM 621 O O . PRO A 1 84 ? -19.002 -8.811 32.026 1.00 81.19 84 PRO A O 1
ATOM 624 N N . LEU A 1 85 ? -19.710 -8.358 29.934 1.00 82.00 85 LEU A N 1
ATOM 625 C CA . LEU A 1 85 ? -20.913 -7.623 30.322 1.00 82.00 85 LEU A CA 1
ATOM 626 C C . LEU A 1 85 ? -22.078 -8.589 30.562 1.00 82.00 85 LEU A C 1
ATOM 628 O O . LEU A 1 85 ? -22.107 -9.710 30.050 1.00 82.00 85 LEU A O 1
ATOM 632 N N . ASP A 1 86 ? -23.050 -8.137 31.354 1.00 79.31 86 ASP A N 1
ATOM 633 C CA . ASP A 1 86 ? -24.256 -8.913 31.670 1.00 79.31 86 ASP A CA 1
ATOM 634 C C . ASP A 1 86 ? -25.060 -9.259 30.397 1.00 79.31 86 ASP A C 1
ATOM 636 O O . ASP A 1 86 ? -24.949 -8.585 29.378 1.00 79.31 86 ASP A O 1
ATOM 640 N N . ALA A 1 87 ? -25.902 -10.291 30.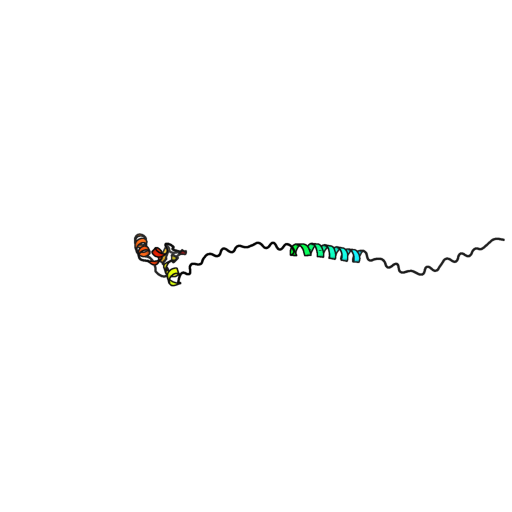421 1.00 73.31 87 ALA A N 1
ATOM 641 C CA . ALA A 1 87 ? -26.793 -10.576 29.291 1.00 73.31 87 ALA A CA 1
ATOM 642 C C . ALA A 1 87 ? -27.916 -9.526 29.175 1.00 73.31 87 ALA A C 1
ATOM 644 O O . ALA A 1 87 ? -28.481 -9.322 28.094 1.00 73.31 87 ALA A O 1
ATOM 645 N N . ASP A 1 88 ? -28.236 -8.853 30.284 1.00 78.38 88 ASP A N 1
ATOM 646 C CA . ASP A 1 88 ? -29.237 -7.797 30.320 1.00 78.38 88 ASP A CA 1
ATOM 647 C C . ASP A 1 88 ? -28.670 -6.451 29.840 1.00 78.38 88 ASP A C 1
ATOM 649 O O . ASP A 1 88 ? -27.894 -5.775 30.523 1.00 78.38 88 ASP A O 1
ATOM 653 N N . LYS A 1 89 ? -29.138 -6.023 28.663 1.00 72.50 89 LYS A N 1
ATOM 654 C CA . LYS A 1 89 ? -28.763 -4.755 28.026 1.00 72.50 89 LYS A CA 1
ATOM 655 C C . LYS A 1 89 ? -29.106 -3.530 28.868 1.00 72.50 89 LYS A C 1
ATOM 657 O O . LYS A 1 89 ? -28.445 -2.504 28.720 1.00 72.50 89 LYS A O 1
ATOM 662 N N . ALA A 1 90 ? -30.103 -3.611 29.752 1.00 75.31 90 ALA A N 1
ATOM 663 C CA . ALA A 1 90 ? -30.443 -2.501 30.642 1.00 75.31 90 ALA A CA 1
ATOM 664 C C . ALA A 1 90 ? -29.307 -2.200 31.633 1.00 75.31 90 ALA A C 1
ATOM 666 O O . ALA A 1 90 ? -29.104 -1.050 32.020 1.00 75.31 90 ALA A O 1
ATOM 667 N N . ARG A 1 91 ? -28.518 -3.222 31.992 1.00 72.44 91 ARG A N 1
ATOM 668 C CA . ARG A 1 91 ? -27.385 -3.095 32.916 1.00 72.44 91 ARG A CA 1
ATOM 669 C C . ARG A 1 91 ? -26.101 -2.647 32.234 1.00 72.44 91 ARG A C 1
ATOM 671 O O . ARG A 1 91 ? -25.180 -2.200 32.913 1.00 72.44 91 ARG A O 1
ATOM 678 N N . TRP A 1 92 ? -26.040 -2.702 30.903 1.00 73.00 92 TRP A N 1
ATOM 679 C CA . TRP A 1 92 ? -24.877 -2.232 30.150 1.00 73.00 92 TRP A CA 1
ATOM 680 C C . TRP A 1 92 ? -24.635 -0.752 30.390 1.00 73.00 92 TRP A C 1
ATOM 682 O O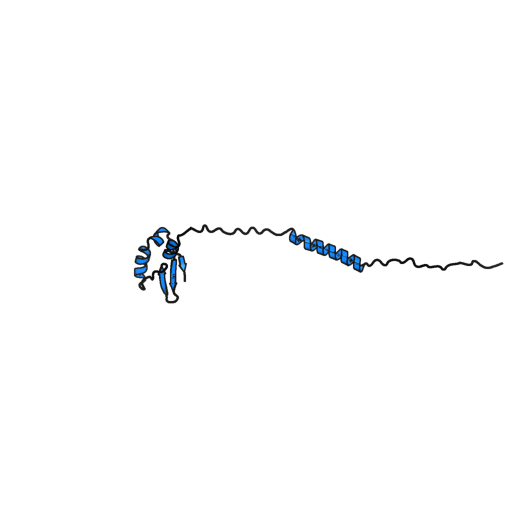 . TRP A 1 92 ? -23.496 -0.354 30.574 1.00 73.00 92 TRP A O 1
ATOM 692 N N . THR A 1 93 ? -25.688 0.064 30.465 1.00 70.56 93 THR A N 1
ATOM 693 C CA . THR A 1 93 ? -25.533 1.498 30.739 1.00 70.56 93 THR A CA 1
ATOM 694 C C . THR A 1 93 ? -24.877 1.745 32.095 1.00 70.56 93 THR A C 1
ATOM 696 O O . THR A 1 93 ? -24.003 2.599 32.188 1.00 70.56 93 THR A O 1
ATOM 699 N N . GLU A 1 94 ? -25.232 0.973 33.125 1.00 73.62 94 GLU A N 1
ATOM 700 C CA . GLU A 1 94 ? -24.600 1.057 34.446 1.00 73.62 94 GLU A CA 1
ATOM 701 C C . GLU A 1 94 ? -23.148 0.560 34.412 1.00 73.62 94 GLU A C 1
ATOM 703 O O . GLU A 1 94 ? -22.270 1.207 34.975 1.00 73.62 94 GLU A O 1
ATOM 708 N N . GLN A 1 95 ? -22.877 -0.549 33.718 1.00 69.25 95 GLN A N 1
ATOM 709 C CA . GLN A 1 95 ? -21.543 -1.160 33.646 1.00 69.25 95 GLN A CA 1
ATOM 710 C C . GLN A 1 95 ? -20.561 -0.353 32.782 1.00 69.25 95 GLN A C 1
ATOM 712 O O . GLN A 1 95 ? -19.393 -0.222 33.140 1.00 69.25 95 GLN A O 1
ATOM 717 N N . LEU A 1 96 ? -21.034 0.255 31.691 1.00 69.69 96 LEU A N 1
ATOM 718 C CA . LEU A 1 96 ? -20.253 1.186 30.875 1.00 69.69 96 LEU A CA 1
ATOM 719 C C . LEU A 1 96 ? -20.049 2.519 31.606 1.00 69.69 96 LEU A C 1
ATOM 721 O O . LEU A 1 96 ? -18.960 3.080 31.541 1.00 69.69 96 LEU A O 1
ATOM 725 N N . ALA A 1 97 ? -21.062 3.024 32.323 1.00 66.88 97 ALA A N 1
ATOM 726 C CA . ALA A 1 97 ? -20.941 4.265 33.093 1.00 66.88 97 ALA A CA 1
ATOM 727 C C . ALA A 1 97 ? -20.065 4.119 34.345 1.00 66.88 97 ALA A C 1
ATOM 729 O O . ALA A 1 97 ? -19.505 5.119 34.794 1.00 66.88 97 ALA A O 1
ATOM 730 N N . ALA A 1 98 ? -19.956 2.906 34.895 1.00 67.12 98 ALA A N 1
ATOM 731 C CA . ALA A 1 98 ? -19.045 2.571 35.985 1.00 67.12 98 ALA A CA 1
ATOM 732 C C . ALA A 1 98 ? -17.579 2.482 35.530 1.00 67.12 98 ALA A C 1
ATOM 734 O O . ALA A 1 98 ? -16.680 2.518 36.366 1.00 67.12 98 ALA A O 1
ATOM 735 N N . ASN A 1 99 ? -17.323 2.368 34.223 1.00 63.41 99 ASN A N 1
ATOM 736 C CA . ASN A 1 99 ? -15.970 2.367 33.693 1.00 63.41 99 ASN A CA 1
ATOM 737 C C . ASN A 1 99 ? -15.523 3.810 33.411 1.00 63.41 99 ASN A C 1
ATOM 739 O O . ASN A 1 99 ? -15.757 4.369 32.336 1.00 63.41 99 ASN A O 1
ATOM 743 N N . ASP A 1 100 ? -14.872 4.420 34.405 1.00 63.75 100 ASP A N 1
ATOM 744 C CA . ASP A 1 100 ? -14.403 5.813 34.369 1.00 63.75 100 ASP A CA 1
ATOM 745 C C . ASP A 1 100 ? -13.508 6.131 33.153 1.00 63.75 100 ASP A C 1
ATOM 747 O O . ASP A 1 100 ? -13.412 7.290 32.742 1.00 63.75 100 ASP A O 1
ATOM 751 N N . LYS A 1 101 ? -12.884 5.116 32.537 1.00 60.03 101 LYS A N 1
ATOM 752 C CA . LYS A 1 101 ? -11.988 5.275 31.382 1.00 60.03 101 LYS A CA 1
ATOM 753 C C . LYS A 1 101 ? -12.734 5.574 30.073 1.00 60.03 101 LYS A C 1
ATOM 755 O O . LYS A 1 101 ? -12.372 6.525 29.386 1.00 60.03 101 LYS A O 1
ATOM 760 N N . ILE A 1 102 ? -13.843 4.882 29.780 1.00 59.22 102 ILE A N 1
ATOM 761 C CA . ILE A 1 102 ? -14.685 5.154 28.588 1.00 59.22 102 ILE A CA 1
ATOM 762 C C . ILE A 1 102 ? -15.259 6.579 28.643 1.00 59.22 102 ILE A C 1
ATOM 764 O O . ILE A 1 102 ? -15.403 7.262 27.628 1.00 59.22 102 ILE A O 1
ATOM 768 N N . LYS A 1 103 ? -15.553 7.055 29.855 1.00 57.50 103 LYS A N 1
ATOM 769 C CA . LYS A 1 103 ? -16.104 8.389 30.101 1.00 57.50 103 LYS A CA 1
ATOM 770 C C . LYS A 1 103 ? -15.068 9.506 29.954 1.00 57.50 103 LYS A C 1
ATOM 772 O O . LYS A 1 103 ? -15.436 10.624 29.600 1.00 57.50 103 LYS A O 1
ATOM 777 N N . LYS A 1 104 ? -13.796 9.214 30.247 1.00 57.75 104 LYS A N 1
ATOM 778 C CA . LYS A 1 104 ? -12.690 10.177 30.189 1.00 57.75 104 LYS A CA 1
ATOM 779 C C . LYS A 1 104 ? -12.270 10.483 28.753 1.00 57.75 104 LYS A C 1
ATOM 781 O O . LYS A 1 104 ? -12.057 11.651 28.435 1.00 57.75 104 LYS A O 1
ATOM 786 N N . ASP A 1 105 ? -12.241 9.463 27.902 1.00 60.00 105 ASP A N 1
ATOM 787 C CA . ASP A 1 105 ? -11.781 9.617 26.519 1.00 60.00 105 ASP A CA 1
ATOM 788 C C . ASP A 1 105 ? -12.935 9.796 25.528 1.00 60.00 105 ASP A C 1
ATOM 790 O O . ASP A 1 105 ? -12.712 10.208 24.393 1.00 60.00 105 ASP A O 1
ATOM 794 N N . ASN A 1 106 ? -14.181 9.523 25.947 1.00 60.88 106 ASN A N 1
ATOM 795 C CA . ASN A 1 106 ? -15.390 9.574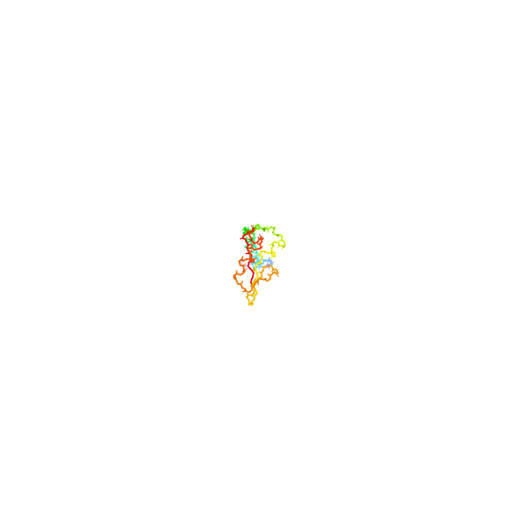 25.112 1.00 60.88 106 ASN A CA 1
ATOM 796 C C . ASN A 1 106 ? -15.250 8.783 23.791 1.00 60.88 106 ASN A C 1
ATOM 798 O O . ASN A 1 106 ? -15.944 9.049 22.808 1.00 60.88 106 ASN A O 1
ATOM 802 N N . MET A 1 107 ? -14.327 7.819 23.769 1.00 61.06 107 MET A N 1
ATOM 803 C CA . MET A 1 107 ? -13.976 6.979 22.634 1.00 61.06 107 MET A CA 1
ATOM 804 C C . MET A 1 107 ? -13.957 5.528 23.109 1.00 61.06 107 MET A C 1
ATOM 806 O O . MET A 1 107 ? -13.330 5.195 24.114 1.00 61.06 107 MET A O 1
ATOM 810 N N . ALA A 1 108 ? -14.678 4.677 22.385 1.00 68.94 108 ALA A N 1
ATOM 811 C CA . ALA A 1 108 ? -14.667 3.235 22.564 1.00 68.94 108 ALA A CA 1
ATOM 812 C C . ALA A 1 108 ? -14.395 2.582 21.207 1.00 68.94 108 ALA A C 1
ATOM 814 O O . ALA A 1 108 ? -14.971 2.987 20.191 1.00 68.94 108 ALA A O 1
ATOM 815 N N . PHE A 1 109 ? -13.518 1.585 21.188 1.00 69.81 109 PHE A N 1
ATOM 816 C CA . PHE A 1 109 ? -13.165 0.842 19.980 1.00 69.81 109 PHE A CA 1
ATOM 817 C C . PHE A 1 109 ? -14.030 -0.412 19.895 1.00 69.81 109 PHE A C 1
ATOM 819 O O . PHE A 1 109 ? -14.043 -1.201 20.830 1.00 69.81 109 PHE A O 1
ATOM 826 N N . ILE A 1 110 ? -14.765 -0.601 18.798 1.00 76.62 110 ILE A N 1
ATOM 827 C CA . ILE A 1 110 ? -15.631 -1.774 18.623 1.00 76.62 110 ILE A CA 1
ATOM 828 C C . ILE A 1 110 ? -14.889 -2.825 17.802 1.00 76.62 110 ILE A C 1
ATOM 830 O O . ILE A 1 110 ? -14.498 -2.554 16.664 1.00 76.62 110 ILE A O 1
ATOM 834 N N . GLN A 1 111 ? -14.738 -4.021 18.364 1.00 70.81 111 GLN A N 1
ATOM 835 C CA . GLN A 1 111 ? -14.198 -5.194 17.684 1.00 70.81 111 GLN A CA 1
ATOM 836 C C . GLN A 1 111 ? -15.279 -6.282 17.598 1.00 70.81 111 GLN A C 1
ATOM 838 O O . GLN A 1 111 ? -16.012 -6.522 18.559 1.00 70.81 111 GLN A O 1
ATOM 843 N N . GLY A 1 112 ? -15.411 -6.919 16.437 1.00 62.62 112 GLY A N 1
ATOM 844 C CA . GLY A 1 112 ? -16.364 -8.006 16.188 1.00 62.62 112 GLY A CA 1
ATOM 845 C C . GLY A 1 112 ? -15.707 -9.187 15.503 1.00 62.62 112 GLY A C 1
ATOM 846 O O . GLY A 1 112 ? -14.553 -9.024 15.039 1.00 62.62 112 GLY A O 1
#